Protein AF-A0A9X1VFG4-F1 (afdb_monomer)

Sequence (118 aa):
MFKISAFSSICIYFIITSCSPACNGSIETTVLFAKPGPGGVGRNIYVDVVNKPDLGVKKTLLYEGKEFGTFPHVVIINDPTSRFASNRSICFSKFKQNAAATGGDLTEEGLPEITVTE

Radius of gyration: 19.31 Å; Cα contacts (8 Å, |Δi|>4): 226; chains: 1; bounding box: 31×76×28 Å

Nearest PDB structures (foldseek):
  2hkn-assembly1_A  TM=4.709E-01  e=2.007E+00  Homo sapiens
  6th6-assembly1_BC  TM=4.728E-01  e=3.393E+00  Thermococcus kodakarensis KOD1
  6xyw-assembly1_Aa  TM=4.360E-01  e=3.813E+00  Arabidopsis thaliana
  7bjt-assembly1_A  TM=2.530E-01  e=2.256E+00  Zobellia galactanivorans
  7bm6-assembly1_B  TM=2.562E-01  e=2.849E+00  Zobellia galactanivorans

Secondary structure (DSSP, 8-state):
-----------------------TTSEEEEEEEEEEPGGG-SEEEEEEESS-GGGSEEEEEEETTEEEEEEEEEEEEEETT-TTTT-SEEEES-EEEPPPP--SSTTTTT--EEEE--

Mean predicted aligned error: 10.75 Å

pLDDT: mean 79.35, std 19.04, range [32.16, 96.0]

Organism: NCBI:txid2926463

Structure (mmCIF, N/CA/C/O backbone):
data_AF-A0A9X1VFG4-F1
#
_entry.id   AF-A0A9X1VFG4-F1
#
loop_
_atom_site.group_PDB
_atom_site.id
_atom_site.type_symbol
_atom_site.label_atom_id
_atom_site.label_alt_id
_atom_site.label_comp_id
_atom_site.label_asym_id
_atom_site.label_entity_id
_atom_site.label_seq_id
_atom_site.pdbx_PDB_ins_code
_atom_site.Cartn_x
_atom_site.Cartn_y
_atom_site.Cartn_z
_atom_site.occupancy
_atom_site.B_iso_or_equiv
_atom_site.auth_seq_id
_atom_site.auth_comp_id
_atom_site.auth_asym_id
_atom_site.auth_atom_id
_atom_site.pdbx_PDB_model_num
ATOM 1 N N . MET A 1 1 ? -7.166 -58.976 -17.755 1.00 45.28 1 MET A N 1
ATOM 2 C CA . MET A 1 1 ? -6.550 -58.467 -16.512 1.00 45.28 1 MET A CA 1
ATOM 3 C C . MET A 1 1 ? -5.558 -57.377 -16.889 1.00 45.28 1 MET A C 1
ATOM 5 O O . MET A 1 1 ? -4.462 -57.714 -17.285 1.00 45.28 1 MET A O 1
ATOM 9 N N . PHE A 1 2 ? -5.970 -56.108 -16.846 1.00 32.16 2 PHE A N 1
ATOM 10 C CA . PHE A 1 2 ? -5.094 -54.930 -16.770 1.00 32.16 2 PHE A CA 1
ATOM 11 C C . PHE A 1 2 ? -5.935 -53.806 -16.147 1.00 32.16 2 PHE A C 1
ATOM 13 O O . PHE A 1 2 ? -6.966 -53.418 -16.690 1.00 32.16 2 PHE A O 1
ATOM 20 N N . LYS A 1 3 ? -5.554 -53.387 -14.938 1.00 39.03 3 LYS A N 1
ATOM 21 C CA . LYS A 1 3 ? -6.140 -52.271 -14.185 1.00 39.03 3 LYS A CA 1
ATOM 22 C C . LYS A 1 3 ? -5.448 -50.991 -14.650 1.00 39.03 3 LYS A C 1
ATOM 24 O O . LYS A 1 3 ? -4.225 -50.937 -14.595 1.00 39.03 3 LYS A O 1
ATOM 29 N N . ILE A 1 4 ? -6.210 -49.973 -15.046 1.00 47.97 4 ILE A N 1
ATOM 30 C CA . ILE A 1 4 ? -5.710 -48.600 -15.175 1.00 47.97 4 ILE A CA 1
ATOM 31 C C . ILE A 1 4 ? -6.578 -47.727 -14.277 1.00 47.97 4 ILE A C 1
ATOM 33 O O . ILE A 1 4 ? -7.742 -47.457 -14.555 1.00 47.97 4 ILE A O 1
ATOM 37 N N . SER A 1 5 ? -5.990 -47.352 -13.153 1.00 48.12 5 SER A N 1
ATOM 38 C CA . SER A 1 5 ? -6.455 -46.331 -12.229 1.00 48.12 5 SER A CA 1
ATOM 39 C C . SER A 1 5 ? -5.640 -45.070 -12.485 1.00 48.12 5 SER A C 1
ATOM 41 O O . SER A 1 5 ? -4.429 -45.117 -12.299 1.00 48.12 5 SER A O 1
ATOM 43 N N . ALA A 1 6 ? -6.286 -43.967 -12.867 1.00 45.41 6 ALA A N 1
ATOM 44 C CA . ALA A 1 6 ? -5.800 -42.617 -12.580 1.00 45.41 6 ALA A CA 1
ATOM 45 C C . ALA A 1 6 ? -6.886 -41.570 -12.863 1.00 45.41 6 ALA A C 1
ATOM 47 O O . ALA A 1 6 ? -7.328 -41.380 -13.993 1.00 45.41 6 ALA A O 1
ATOM 48 N N . PHE A 1 7 ? -7.276 -40.911 -11.776 1.00 53.78 7 PHE A N 1
ATOM 49 C CA . PHE A 1 7 ? -7.848 -39.577 -11.673 1.00 53.78 7 PHE A CA 1
ATOM 50 C C . PHE A 1 7 ? -7.422 -38.637 -12.805 1.00 53.78 7 PHE A C 1
ATOM 52 O O . PHE A 1 7 ? -6.240 -38.333 -12.937 1.00 53.78 7 PHE A O 1
ATOM 59 N N . SER A 1 8 ? -8.381 -38.094 -13.549 1.00 50.12 8 SER A N 1
ATOM 60 C CA . SER A 1 8 ? -8.204 -36.799 -14.196 1.00 50.12 8 SER A CA 1
ATOM 61 C C . SER A 1 8 ? -9.548 -36.236 -14.631 1.00 50.12 8 SER A C 1
ATOM 63 O O . SER A 1 8 ? -10.397 -36.958 -15.146 1.00 50.12 8 SER A O 1
ATOM 65 N N . SER A 1 9 ? -9.667 -34.919 -14.501 1.00 53.94 9 SER A N 1
ATOM 66 C CA . SER A 1 9 ? -10.629 -34.089 -15.219 1.00 53.94 9 SER A CA 1
ATOM 67 C C . SER A 1 9 ? -12.022 -33.950 -14.603 1.00 53.94 9 SER A C 1
ATOM 69 O O . SER A 1 9 ? -13.022 -34.438 -15.121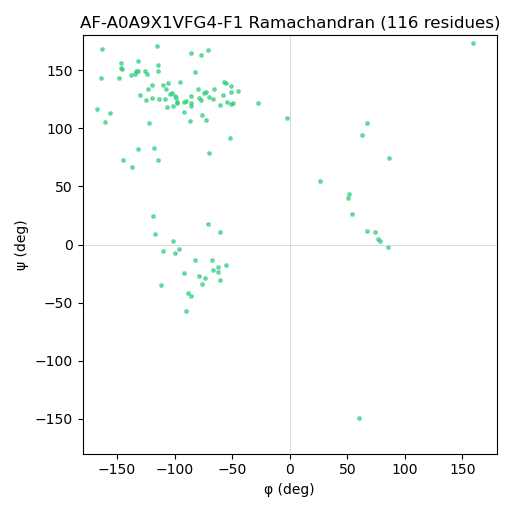 1.00 53.94 9 SER A O 1
ATOM 71 N N . ILE A 1 10 ? -12.089 -33.154 -13.533 1.00 52.62 10 ILE A N 1
ATOM 72 C CA . ILE A 1 10 ? -13.257 -32.305 -13.279 1.00 52.62 10 ILE A CA 1
ATOM 73 C C . ILE A 1 10 ? -12.747 -30.895 -12.966 1.00 52.62 10 ILE A C 1
ATOM 75 O O . ILE A 1 10 ? -12.624 -30.496 -11.815 1.00 52.62 10 ILE A O 1
ATOM 79 N N . CYS A 1 11 ? -12.456 -30.130 -14.014 1.00 41.22 11 CYS A N 1
ATOM 80 C CA . CYS A 1 11 ? -12.587 -28.676 -13.965 1.00 41.22 11 CYS A CA 1
ATOM 81 C C . CYS A 1 11 ? -13.699 -28.310 -14.948 1.00 41.22 11 CYS A C 1
ATOM 83 O O . CYS A 1 11 ? -13.456 -27.861 -16.067 1.00 41.22 11 CYS A O 1
ATOM 85 N N . ILE A 1 12 ? -14.938 -28.612 -14.547 1.00 50.28 12 ILE A N 1
ATOM 86 C CA . ILE A 1 12 ? -16.137 -28.235 -15.292 1.00 50.28 12 ILE A CA 1
ATOM 87 C C . ILE A 1 12 ? -16.335 -26.727 -15.123 1.00 50.28 12 ILE A C 1
ATOM 89 O O . ILE A 1 12 ? -16.683 -26.240 -14.053 1.00 50.28 12 ILE A O 1
ATOM 93 N N . TYR A 1 13 ? -16.043 -26.023 -16.214 1.00 47.28 13 TYR A N 1
ATOM 94 C CA . TYR A 1 13 ? -16.663 -24.793 -16.702 1.00 47.28 13 TYR A CA 1
ATOM 95 C C . TYR A 1 13 ? -17.849 -24.259 -15.878 1.00 47.28 13 TYR A C 1
ATOM 97 O O . TYR A 1 13 ? -18.956 -24.773 -16.010 1.00 47.28 13 TYR A O 1
ATOM 105 N N . PHE A 1 14 ? -17.651 -23.146 -15.159 1.00 39.00 14 PHE A N 1
ATOM 106 C CA . PHE A 1 14 ? -18.673 -22.100 -15.006 1.00 39.00 14 PHE A CA 1
ATOM 107 C C . PHE A 1 14 ? -18.032 -20.762 -14.562 1.00 39.00 14 PHE A C 1
ATOM 109 O O . PHE A 1 14 ? -17.635 -20.598 -13.418 1.00 39.00 14 PHE A O 1
ATOM 116 N N . ILE A 1 15 ? -17.948 -19.818 -15.512 1.00 42.19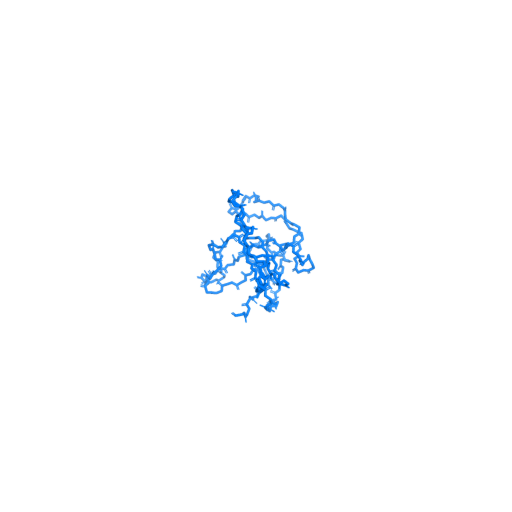 15 ILE A N 1
ATOM 117 C CA . ILE A 1 15 ? -18.006 -18.350 -15.338 1.00 42.19 15 ILE A CA 1
ATOM 118 C C . ILE A 1 15 ? -16.888 -17.676 -14.502 1.00 42.19 15 ILE A C 1
ATOM 120 O O . ILE A 1 15 ? -17.000 -17.513 -13.297 1.00 42.19 15 ILE A O 1
ATOM 124 N N . ILE A 1 16 ? -15.848 -17.193 -15.202 1.00 45.00 16 ILE A N 1
ATOM 125 C CA . ILE A 1 16 ? -15.039 -15.977 -14.934 1.00 45.00 16 ILE A CA 1
ATOM 126 C C . ILE A 1 16 ? -14.931 -15.465 -13.481 1.00 45.00 16 ILE A C 1
ATOM 128 O O . ILE A 1 16 ? -15.122 -14.282 -13.216 1.00 45.00 16 ILE A O 1
ATOM 132 N N . THR A 1 17 ? -14.516 -16.294 -12.531 1.00 40.41 17 THR A N 1
ATOM 133 C CA . THR A 1 17 ? -13.794 -15.764 -11.373 1.00 40.41 17 THR A CA 1
ATOM 134 C C . THR A 1 17 ? -12.338 -15.706 -11.785 1.00 40.41 17 THR A C 1
ATOM 136 O O . THR A 1 17 ? -11.693 -16.746 -11.923 1.00 40.41 17 THR A O 1
ATOM 139 N N . SER A 1 18 ? -11.829 -14.501 -12.041 1.00 38.50 18 SER A N 1
ATOM 140 C CA . SER A 1 18 ? -10.397 -14.229 -12.036 1.00 38.50 18 SER A CA 1
ATOM 141 C C . SER A 1 18 ? -9.844 -14.751 -10.714 1.00 38.50 18 SER A C 1
ATOM 143 O O . SER A 1 18 ? -9.889 -14.060 -9.697 1.00 38.50 18 SER A O 1
ATOM 145 N N . CYS A 1 19 ? -9.391 -16.003 -10.717 1.00 45.47 19 CYS A N 1
ATOM 146 C CA . CYS A 1 19 ? -8.585 -16.573 -9.663 1.00 45.47 19 CYS A CA 1
ATOM 147 C C . CYS A 1 19 ? -7.247 -15.854 -9.798 1.00 45.47 19 CYS A C 1
ATOM 149 O O . CYS A 1 19 ? -6.321 -16.343 -10.441 1.00 45.47 19 CYS A O 1
ATOM 151 N N . SER A 1 20 ? -7.193 -14.617 -9.289 1.00 51.56 20 SER A N 1
ATOM 152 C CA . SER A 1 20 ? -5.919 -14.063 -8.864 1.00 51.56 20 SER A CA 1
ATOM 153 C C . SER A 1 20 ? -5.327 -15.158 -7.987 1.00 51.56 20 SER A C 1
ATOM 155 O O . SER A 1 20 ? -6.048 -15.627 -7.095 1.00 51.56 20 SER A O 1
ATOM 157 N N . PRO A 1 21 ? -4.128 -15.681 -8.299 1.00 54.34 21 PRO A N 1
ATOM 158 C CA . PRO A 1 21 ? -3.542 -16.712 -7.467 1.00 54.34 21 PRO A CA 1
ATOM 159 C C . PRO A 1 21 ? -3.590 -16.169 -6.046 1.00 54.34 21 PRO A C 1
ATOM 161 O O . PRO A 1 21 ? -3.084 -15.072 -5.798 1.00 54.34 21 PRO A O 1
ATOM 164 N N . ALA A 1 22 ? -4.275 -16.885 -5.145 1.00 63.59 22 ALA A N 1
ATOM 165 C CA . ALA A 1 22 ? -4.221 -16.565 -3.727 1.00 63.59 22 ALA A CA 1
ATOM 166 C C . ALA A 1 22 ? -2.743 -16.331 -3.415 1.00 63.59 22 ALA A C 1
ATOM 168 O O . ALA A 1 22 ? -1.915 -17.115 -3.888 1.00 63.59 22 ALA A O 1
ATOM 169 N N . CYS A 1 23 ? -2.391 -15.250 -2.715 1.00 75.69 23 CYS A N 1
ATOM 170 C CA . CYS A 1 23 ? -0.999 -14.800 -2.596 1.00 75.69 23 CYS A CA 1
ATOM 171 C C . CYS A 1 23 ? -0.045 -15.840 -1.935 1.00 75.69 23 CYS A C 1
ATOM 173 O O . CYS A 1 23 ? 1.093 -15.506 -1.627 1.00 75.69 23 CYS A O 1
ATOM 175 N N . ASN A 1 24 ? -0.455 -17.104 -1.732 1.00 81.25 24 ASN A N 1
ATOM 176 C CA . ASN A 1 24 ? 0.350 -18.273 -1.366 1.00 81.25 24 ASN A CA 1
ATOM 177 C C . ASN A 1 24 ? 1.230 -18.012 -0.137 1.00 81.25 24 ASN A C 1
ATOM 179 O O . ASN A 1 24 ? 2.410 -18.349 -0.112 1.00 81.25 24 ASN A O 1
ATOM 183 N N . GLY A 1 25 ? 0.650 -17.370 0.882 1.00 80.38 25 GLY A N 1
ATOM 184 C CA . GLY A 1 25 ? 1.348 -16.986 2.113 1.00 80.38 25 GLY A CA 1
ATOM 185 C C . GLY A 1 25 ? 2.091 -15.646 2.050 1.00 80.38 25 GLY A C 1
ATOM 186 O O . GLY A 1 25 ? 2.631 -15.214 3.065 1.00 80.38 25 GLY A O 1
ATOM 187 N N . SER A 1 26 ? 2.091 -14.968 0.900 1.00 91.94 26 SER A N 1
ATOM 188 C CA . SER A 1 26 ? 2.567 -13.587 0.757 1.00 91.94 26 SER A CA 1
ATOM 189 C C . SER A 1 26 ? 1.536 -12.588 1.282 1.00 91.94 26 SER A C 1
ATOM 191 O O . SER A 1 26 ? 0.352 -12.901 1.441 1.00 91.94 26 SER A O 1
ATOM 193 N N . ILE A 1 27 ? 1.989 -11.361 1.521 1.00 93.44 27 ILE A N 1
ATOM 194 C CA . ILE A 1 27 ? 1.129 -10.245 1.904 1.00 93.44 27 ILE A CA 1
ATOM 195 C C . ILE A 1 27 ? 0.296 -9.855 0.690 1.00 93.44 27 ILE A C 1
ATOM 197 O O . ILE A 1 27 ? 0.843 -9.619 -0.384 1.00 93.44 27 ILE A O 1
ATOM 201 N N . GLU A 1 28 ? -1.015 -9.804 0.883 1.00 94.50 28 GLU A N 1
ATOM 202 C CA . GLU A 1 28 ? -2.003 -9.438 -0.120 1.00 94.50 28 GLU A CA 1
ATOM 203 C C . GLU A 1 28 ? -2.469 -8.010 0.118 1.00 94.50 28 GLU A C 1
ATOM 205 O O . GLU A 1 28 ? -2.852 -7.645 1.236 1.00 94.50 28 GLU A O 1
ATOM 210 N N . THR A 1 29 ? -2.457 -7.206 -0.939 1.00 94.69 29 THR A N 1
ATOM 211 C CA . THR A 1 29 ? -2.955 -5.838 -0.888 1.00 94.69 29 THR A CA 1
ATOM 212 C C . THR A 1 29 ? -3.859 -5.520 -2.068 1.00 94.69 29 THR A C 1
ATOM 214 O O . THR A 1 29 ? -3.687 -6.037 -3.177 1.00 94.69 29 THR A O 1
ATOM 217 N N . THR A 1 30 ? -4.819 -4.633 -1.824 1.00 95.38 30 THR A N 1
ATOM 218 C CA . THR A 1 30 ? -5.657 -4.025 -2.859 1.00 95.38 30 THR A CA 1
ATOM 219 C C . THR A 1 30 ? -5.115 -2.643 -3.178 1.00 95.38 30 THR A C 1
ATOM 221 O O . THR A 1 30 ? -4.927 -1.827 -2.276 1.00 95.38 30 THR A O 1
ATOM 224 N N . VAL A 1 31 ? -4.870 -2.365 -4.457 1.00 94.81 31 VAL A N 1
ATOM 225 C CA . VAL A 1 31 ? -4.406 -1.046 -4.898 1.00 94.81 31 VAL A CA 1
ATOM 226 C C . VAL A 1 31 ? -5.579 -0.076 -4.900 1.00 94.81 31 VAL A C 1
ATOM 228 O O . VAL A 1 31 ? -6.595 -0.319 -5.547 1.00 94.81 31 VAL A O 1
ATOM 231 N N . LEU A 1 32 ? -5.418 1.031 -4.179 1.00 94.06 32 LEU A N 1
ATOM 232 C CA . LEU A 1 32 ? -6.414 2.091 -4.057 1.00 94.06 32 LEU A CA 1
ATOM 233 C C . LEU A 1 32 ? -6.208 3.138 -5.153 1.00 94.06 32 LEU A C 1
ATOM 235 O O . LEU A 1 32 ? -7.101 3.392 -5.957 1.00 94.06 32 LEU A O 1
ATOM 239 N N . PHE A 1 33 ? -5.008 3.717 -5.205 1.00 92.62 33 PHE A N 1
ATOM 240 C CA . PHE A 1 33 ? -4.577 4.638 -6.254 1.00 92.62 33 PHE A CA 1
ATOM 241 C C . PHE A 1 33 ? -3.050 4.788 -6.252 1.00 92.62 33 PHE A C 1
ATOM 243 O O . PHE A 1 33 ? -2.363 4.393 -5.309 1.00 92.62 33 PHE A O 1
ATOM 250 N N . ALA A 1 34 ? -2.519 5.403 -7.308 1.00 92.12 34 ALA A N 1
ATOM 251 C CA . ALA A 1 34 ? -1.109 5.755 -7.423 1.00 92.12 34 ALA A CA 1
ATOM 252 C C . ALA A 1 34 ? -0.942 7.274 -7.573 1.00 92.12 34 ALA A C 1
ATOM 254 O O . ALA A 1 34 ? -1.664 7.914 -8.341 1.00 92.12 34 ALA A O 1
ATOM 255 N N . LYS A 1 35 ? 0.042 7.848 -6.879 1.00 89.81 35 LYS A N 1
ATOM 256 C CA . LYS A 1 35 ? 0.479 9.244 -7.039 1.00 89.81 35 LYS A CA 1
ATOM 257 C C . LYS A 1 35 ? 1.916 9.286 -7.580 1.00 89.81 35 LYS A C 1
ATOM 259 O O . LYS A 1 35 ? 2.659 8.317 -7.407 1.00 89.81 35 LYS A O 1
ATOM 264 N N . PRO A 1 36 ? 2.332 10.359 -8.279 1.00 89.00 36 PRO A N 1
ATOM 265 C CA . PRO A 1 36 ? 3.751 10.606 -8.540 1.00 89.00 36 PRO A CA 1
ATOM 266 C C . PRO A 1 36 ? 4.562 10.544 -7.239 1.00 89.00 36 PRO A C 1
ATOM 268 O O . PRO A 1 36 ? 4.116 11.071 -6.221 1.00 89.00 36 PRO A O 1
ATOM 271 N N . GLY A 1 37 ? 5.722 9.888 -7.271 1.00 84.19 37 GLY A N 1
ATOM 272 C CA . GLY A 1 37 ? 6.621 9.851 -6.120 1.00 84.19 37 GLY A CA 1
ATOM 273 C C . GLY A 1 37 ? 7.296 11.207 -5.855 1.00 84.19 37 GLY A C 1
ATOM 274 O O . GLY A 1 37 ? 7.260 12.109 -6.706 1.00 84.19 37 GLY A O 1
ATOM 275 N N . PRO A 1 38 ? 7.930 11.376 -4.682 1.00 76.31 38 PRO A N 1
ATOM 276 C CA . PRO A 1 38 ? 8.666 12.591 -4.348 1.00 76.31 38 PRO A CA 1
ATOM 277 C C . PRO A 1 38 ? 9.759 12.885 -5.386 1.00 76.31 38 PRO A C 1
ATOM 279 O O . PRO A 1 38 ? 10.426 11.987 -5.899 1.00 76.31 38 PRO A O 1
ATOM 282 N N . GLY A 1 39 ? 9.920 14.164 -5.739 1.00 78.12 39 GLY A N 1
ATOM 283 C CA . GLY A 1 39 ? 10.860 14.591 -6.783 1.00 78.12 39 GLY A CA 1
ATOM 284 C C . GLY A 1 39 ? 10.489 14.142 -8.204 1.00 78.12 39 GLY A C 1
ATOM 285 O O . GLY A 1 39 ? 11.318 14.253 -9.102 1.00 78.12 39 GLY A O 1
ATOM 286 N N . GLY A 1 40 ? 9.272 13.626 -8.420 1.00 77.00 40 GLY A N 1
ATOM 287 C CA . GLY A 1 40 ? 8.822 13.116 -9.719 1.00 77.00 40 GLY A CA 1
ATOM 288 C C . GLY A 1 40 ? 9.428 11.762 -10.099 1.00 77.00 40 GLY A C 1
ATOM 289 O O . GLY A 1 40 ? 9.286 11.332 -11.243 1.00 77.00 40 GLY A O 1
ATOM 290 N N . VAL A 1 41 ? 10.101 11.088 -9.162 1.00 83.88 41 VAL A N 1
ATOM 291 C CA . VAL A 1 41 ? 10.719 9.779 -9.388 1.00 83.88 41 VAL A CA 1
ATOM 292 C C . VAL A 1 41 ? 9.730 8.679 -9.019 1.00 83.88 41 VAL A C 1
ATOM 294 O O . VAL A 1 41 ? 9.264 8.605 -7.886 1.00 83.88 41 VAL A O 1
ATOM 297 N N . GLY A 1 42 ? 9.433 7.804 -9.979 1.00 89.38 42 GLY A N 1
ATOM 298 C CA . GLY A 1 42 ? 8.569 6.647 -9.762 1.00 89.38 42 GLY A CA 1
ATOM 299 C C . GLY A 1 42 ? 7.151 7.002 -9.308 1.00 89.38 42 GLY A C 1
ATOM 300 O O . GLY A 1 42 ? 6.581 8.033 -9.688 1.00 89.38 42 GLY A O 1
ATOM 301 N N . ARG A 1 43 ? 6.554 6.110 -8.513 1.00 92.31 43 ARG A N 1
ATOM 302 C CA . ARG A 1 43 ? 5.182 6.228 -8.009 1.00 92.31 43 ARG A CA 1
ATOM 303 C C . ARG A 1 43 ? 5.093 5.817 -6.543 1.00 92.31 43 ARG A C 1
ATOM 305 O O . ARG A 1 43 ? 5.739 4.867 -6.118 1.00 92.31 43 ARG A O 1
ATOM 312 N N . ASN A 1 44 ? 4.206 6.486 -5.818 1.00 92.50 44 ASN A N 1
ATOM 313 C CA . ASN A 1 44 ? 3.725 6.043 -4.516 1.00 92.50 44 ASN A CA 1
ATOM 314 C C . ASN A 1 44 ? 2.385 5.341 -4.715 1.00 92.50 44 ASN A C 1
ATOM 316 O O . ASN A 1 44 ? 1.451 5.929 -5.270 1.00 92.50 44 ASN A O 1
ATOM 320 N N . ILE A 1 45 ? 2.295 4.088 -4.286 1.00 94.25 45 ILE A N 1
ATOM 321 C CA . ILE A 1 45 ? 1.110 3.250 -4.454 1.00 94.25 45 ILE A CA 1
ATOM 322 C C . ILE A 1 45 ? 0.420 3.111 -3.105 1.00 94.25 45 ILE A C 1
ATOM 324 O O . ILE A 1 45 ? 0.995 2.584 -2.157 1.00 94.25 45 ILE A O 1
ATOM 328 N N . TYR A 1 46 ? -0.818 3.577 -3.025 1.00 94.06 46 TYR A N 1
ATOM 329 C CA . TYR A 1 46 ? -1.628 3.507 -1.817 1.00 94.06 46 TYR A CA 1
ATOM 330 C C . TYR A 1 46 ? -2.383 2.201 -1.879 1.00 94.06 46 TYR A C 1
ATOM 332 O O . TYR A 1 46 ? -3.083 1.928 -2.859 1.00 94.06 46 TYR A O 1
ATOM 340 N N . VAL A 1 47 ? -2.211 1.384 -0.852 1.00 95.38 47 VAL A N 1
ATOM 341 C CA . VAL A 1 47 ? -2.805 0.057 -0.805 1.00 95.38 47 VAL A CA 1
ATOM 342 C C . VAL A 1 47 ? -3.494 -0.178 0.526 1.00 95.38 47 VAL A C 1
ATOM 344 O O . VAL A 1 47 ? -3.060 0.343 1.552 1.00 95.38 47 VAL A O 1
ATOM 347 N N . ASP A 1 48 ? -4.548 -0.983 0.497 1.00 96.00 48 ASP A N 1
ATOM 348 C CA . ASP A 1 48 ? -5.145 -1.573 1.693 1.00 96.00 48 ASP A CA 1
ATOM 349 C C . ASP A 1 48 ? -4.629 -3.004 1.854 1.00 96.00 48 ASP A C 1
ATOM 351 O O . ASP A 1 48 ? -4.683 -3.804 0.913 1.00 96.00 48 ASP A O 1
ATOM 355 N N . VAL A 1 49 ? -4.080 -3.320 3.024 1.00 94.88 49 VAL A N 1
ATOM 356 C CA . VAL A 1 49 ? -3.513 -4.637 3.320 1.00 94.88 49 VAL A CA 1
ATOM 357 C C . VAL A 1 49 ? -4.615 -5.576 3.799 1.00 94.88 49 VAL A C 1
ATOM 359 O O . VAL A 1 49 ? -5.258 -5.336 4.816 1.00 94.88 49 VAL A O 1
ATOM 362 N N . VAL A 1 50 ? -4.798 -6.686 3.088 1.00 93.62 50 VAL A N 1
ATOM 363 C CA . VAL A 1 50 ? -5.935 -7.595 3.290 1.00 93.62 50 VAL A CA 1
ATOM 364 C C . VAL A 1 50 ? -5.654 -8.619 4.389 1.00 93.62 50 VAL A C 1
ATOM 366 O O . VAL A 1 50 ? -6.502 -8.877 5.238 1.00 93.62 50 VAL A O 1
ATOM 369 N N . ASN A 1 51 ? -4.462 -9.219 4.386 1.00 92.12 51 ASN A N 1
ATOM 370 C CA . ASN A 1 51 ? -4.150 -10.402 5.200 1.00 92.12 51 ASN A CA 1
ATOM 371 C C . ASN A 1 51 ? -3.038 -10.180 6.246 1.00 92.12 51 ASN A C 1
ATOM 373 O O . ASN A 1 51 ? -2.572 -11.138 6.862 1.00 92.12 51 ASN A O 1
ATOM 377 N N . LYS A 1 52 ? -2.607 -8.928 6.453 1.00 91.94 52 LYS A N 1
ATOM 378 C CA . LYS A 1 52 ? -1.595 -8.540 7.451 1.00 91.94 52 LYS A CA 1
ATOM 379 C C . LYS A 1 52 ? -1.904 -7.157 8.052 1.00 91.94 52 LYS A C 1
ATOM 381 O O . LYS A 1 52 ? -1.225 -6.182 7.726 1.00 91.94 52 LYS A O 1
ATOM 386 N N . PRO A 1 53 ? -2.928 -7.060 8.916 1.00 90.62 53 PRO A N 1
ATOM 387 C CA . PRO A 1 53 ? -3.480 -5.783 9.373 1.00 90.62 53 PRO A CA 1
ATOM 388 C C . PRO A 1 53 ? -2.471 -4.899 10.116 1.00 90.62 53 PRO A C 1
ATOM 390 O O . PRO A 1 53 ? -2.533 -3.679 10.001 1.00 90.62 53 PRO A O 1
ATOM 393 N N . ASP A 1 54 ? -1.509 -5.508 10.814 1.00 91.06 54 ASP A N 1
ATOM 394 C CA . ASP A 1 54 ? -0.494 -4.805 11.614 1.00 91.06 54 ASP A CA 1
ATOM 395 C C . ASP A 1 54 ? 0.507 -3.996 10.775 1.00 91.06 54 ASP A C 1
ATOM 397 O O . ASP A 1 54 ? 1.278 -3.205 11.316 1.00 91.06 54 ASP A O 1
ATOM 401 N N . LEU A 1 55 ? 0.542 -4.213 9.456 1.00 91.50 55 LEU A N 1
ATOM 402 C CA . LEU A 1 55 ? 1.422 -3.469 8.557 1.00 91.50 55 LEU A CA 1
ATOM 403 C C . LEU A 1 55 ? 0.876 -2.072 8.238 1.00 91.50 55 LEU A C 1
ATOM 405 O O . LEU A 1 55 ? 1.653 -1.179 7.909 1.00 91.50 55 LEU A O 1
ATOM 409 N N . GLY A 1 56 ? -0.446 -1.904 8.303 1.00 91.75 56 GLY A N 1
ATOM 410 C CA . GLY A 1 56 ? -1.140 -0.688 7.909 1.00 91.75 56 GLY A CA 1
ATOM 411 C C . GLY A 1 56 ? -1.832 0.003 9.073 1.00 91.75 56 GLY A C 1
ATOM 412 O O . GLY A 1 56 ? -1.964 -0.533 10.172 1.00 91.75 56 GLY A O 1
ATOM 413 N N . VAL A 1 57 ? -2.319 1.210 8.810 1.00 92.25 57 VAL A N 1
ATOM 414 C CA . VAL A 1 57 ? -3.115 1.977 9.774 1.00 92.25 57 VAL A CA 1
ATOM 415 C C . VAL A 1 57 ? -4.438 2.394 9.156 1.00 92.25 57 VAL A C 1
ATOM 417 O O . VAL A 1 57 ? -4.527 2.645 7.951 1.00 92.25 57 VAL A O 1
ATOM 420 N N . LYS A 1 58 ? -5.474 2.503 9.989 1.00 93.69 58 LYS A N 1
ATOM 421 C CA . LYS A 1 58 ? -6.763 3.011 9.528 1.00 93.69 58 LYS A CA 1
ATOM 422 C C . LYS A 1 58 ? -6.619 4.479 9.150 1.00 93.69 58 LYS A C 1
ATOM 424 O O . LYS A 1 58 ? -6.210 5.292 9.981 1.00 93.69 58 LYS A O 1
ATOM 429 N N . LYS A 1 59 ? -6.991 4.832 7.921 1.00 90.75 59 LYS A N 1
ATOM 430 C CA . LYS A 1 59 ? -6.877 6.207 7.427 1.00 90.75 59 LYS A CA 1
ATOM 431 C C . LYS A 1 59 ? -7.977 6.538 6.427 1.00 90.75 59 LYS A C 1
ATOM 433 O O . LYS A 1 59 ? -8.362 5.708 5.604 1.00 90.75 59 LYS A O 1
ATOM 438 N N . THR A 1 60 ? -8.453 7.776 6.497 1.00 91.00 60 THR A N 1
ATOM 439 C CA . THR A 1 60 ? -9.241 8.406 5.438 1.00 91.00 60 THR A CA 1
ATOM 440 C C . THR A 1 60 ? -8.281 9.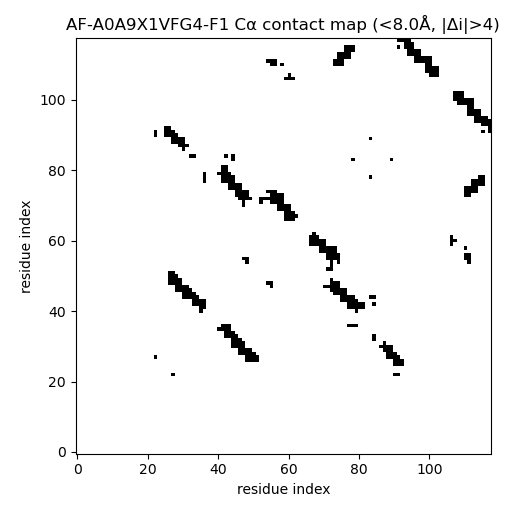026 4.434 1.00 91.00 60 THR A C 1
ATOM 442 O O . THR A 1 60 ? -7.471 9.879 4.795 1.00 91.00 60 THR A O 1
ATOM 445 N N . LEU A 1 61 ? -8.341 8.568 3.188 1.00 89.56 61 LEU A N 1
ATOM 446 C CA . LEU A 1 61 ? -7.484 9.042 2.111 1.00 89.56 61 LEU A CA 1
ATOM 447 C C . LEU A 1 61 ? -8.180 10.129 1.306 1.00 89.56 61 LEU A C 1
ATOM 449 O O . LEU A 1 61 ? -9.366 10.019 0.990 1.00 89.56 61 LEU A O 1
ATOM 453 N N . LEU A 1 62 ? -7.406 11.147 0.929 1.00 87.44 62 LEU A N 1
ATOM 454 C CA . LEU A 1 62 ? -7.813 12.140 -0.053 1.00 87.44 62 LEU A CA 1
ATOM 455 C C . LEU A 1 62 ? -7.080 11.906 -1.377 1.00 87.44 62 LEU A C 1
ATOM 457 O O . LEU A 1 62 ? -5.871 11.650 -1.413 1.00 87.44 62 LEU A O 1
ATOM 461 N N . TYR A 1 63 ? -7.813 12.053 -2.473 1.00 83.56 63 TYR A N 1
ATOM 462 C CA . TYR A 1 63 ? -7.277 12.071 -3.825 1.00 83.56 63 TYR A CA 1
ATOM 463 C C . TYR A 1 63 ? -7.718 13.362 -4.512 1.00 83.56 63 TYR A C 1
ATOM 465 O O . TYR A 1 63 ? -8.904 13.686 -4.527 1.00 83.56 63 TYR A O 1
ATOM 473 N N . GLU A 1 64 ? -6.750 14.135 -5.014 1.00 84.00 64 GLU A N 1
ATOM 474 C CA . GLU A 1 64 ? -6.993 15.441 -5.652 1.00 84.00 64 GLU A CA 1
ATOM 475 C C . GLU A 1 64 ? -7.869 16.388 -4.800 1.00 84.00 64 GLU A C 1
ATOM 477 O O . GLU A 1 64 ? -8.760 17.076 -5.297 1.00 84.00 64 GLU A O 1
ATOM 482 N N . GLY A 1 65 ? -7.635 16.400 -3.481 1.00 82.44 65 GLY A N 1
ATOM 483 C CA . GLY A 1 65 ? -8.350 17.254 -2.525 1.00 82.44 65 GLY A CA 1
ATOM 484 C C . GLY A 1 65 ? -9.765 16.791 -2.158 1.00 82.44 65 GLY A C 1
ATOM 485 O O . GLY A 1 65 ? -10.460 17.496 -1.429 1.00 82.44 65 GLY A O 1
ATOM 486 N N . LYS A 1 66 ? -10.205 15.620 -2.632 1.00 85.75 66 LYS A N 1
ATOM 487 C CA . LYS A 1 66 ? -11.513 15.031 -2.308 1.00 85.75 66 LYS A CA 1
ATOM 488 C C . LYS A 1 66 ? -11.353 13.744 -1.523 1.00 85.75 66 LYS A C 1
ATOM 490 O O . LYS A 1 66 ? -10.385 13.015 -1.725 1.00 85.75 66 LYS A O 1
ATOM 495 N N . GLU A 1 67 ? -12.315 13.451 -0.652 1.00 89.56 67 GLU A N 1
ATOM 496 C CA . GLU A 1 67 ? -12.343 12.171 0.052 1.00 89.56 67 GLU A CA 1
ATOM 497 C C . GLU A 1 67 ? -12.457 11.026 -0.952 1.00 89.56 67 GLU A C 1
ATOM 499 O O . GLU A 1 67 ? -13.395 10.963 -1.745 1.00 89.56 67 GLU A O 1
ATOM 504 N N . PHE A 1 68 ? -11.463 10.145 -0.924 1.00 89.56 68 PHE A N 1
ATOM 505 C CA . PHE A 1 68 ? -11.448 8.925 -1.715 1.00 89.56 68 PHE A CA 1
ATOM 506 C C . PHE A 1 68 ? -12.131 7.785 -0.953 1.00 89.56 68 PHE A C 1
ATOM 508 O O . PHE A 1 68 ? -12.905 7.023 -1.527 1.00 89.56 68 PHE A O 1
ATOM 515 N N . GLY A 1 69 ? -11.867 7.687 0.351 1.00 90.81 69 GLY A N 1
ATOM 516 C CA . GLY A 1 69 ? -12.517 6.731 1.239 1.00 90.81 69 GLY A CA 1
ATOM 517 C C . GLY A 1 69 ? -11.721 6.473 2.513 1.00 90.81 69 GLY A C 1
ATOM 518 O O . GLY A 1 69 ? -10.586 6.929 2.663 1.00 90.81 69 GLY A O 1
ATOM 519 N N . THR A 1 70 ? -12.321 5.720 3.432 1.00 93.31 70 THR A N 1
ATOM 520 C CA . THR A 1 70 ? -11.675 5.279 4.675 1.00 93.31 70 THR A CA 1
ATOM 521 C C . THR A 1 70 ? -11.382 3.792 4.615 1.00 93.31 70 THR A C 1
ATOM 523 O O . THR A 1 70 ? -12.295 2.991 4.424 1.00 93.31 70 THR A O 1
ATOM 526 N N . PHE A 1 71 ? -10.122 3.430 4.838 1.00 94.31 71 PHE A N 1
ATOM 527 C CA . PHE A 1 71 ? -9.637 2.059 4.713 1.00 94.31 71 PHE A CA 1
ATOM 528 C C . PHE A 1 71 ? -8.983 1.602 6.018 1.00 94.31 71 PHE A C 1
ATOM 530 O O . PHE A 1 71 ? -8.422 2.433 6.742 1.00 94.31 71 PHE A O 1
ATOM 537 N N . PRO A 1 72 ? -9.091 0.310 6.360 1.00 93.94 72 PRO A N 1
ATOM 538 C CA . PRO A 1 72 ? -8.663 -0.199 7.656 1.00 93.94 72 PRO A CA 1
ATOM 539 C C . PRO A 1 72 ? -7.142 -0.348 7.795 1.00 93.94 72 PRO A C 1
ATOM 541 O O . PRO A 1 72 ? -6.640 -0.113 8.894 1.00 93.94 72 PRO A O 1
ATOM 544 N N . HIS A 1 73 ? -6.408 -0.693 6.730 1.00 95.88 73 HIS A N 1
ATOM 545 C CA . HIS A 1 73 ? -4.987 -1.050 6.806 1.00 95.88 73 HIS A CA 1
ATOM 546 C C . HIS A 1 73 ? -4.187 -0.414 5.668 1.00 95.88 73 HIS A C 1
ATOM 548 O O . HIS A 1 73 ? -3.642 -1.096 4.801 1.00 95.88 73 HIS A O 1
ATOM 554 N N . VAL A 1 74 ? -4.081 0.915 5.685 1.00 94.31 74 VAL A N 1
ATOM 555 C CA . VAL A 1 74 ? -3.398 1.656 4.623 1.00 94.31 74 VAL A CA 1
ATOM 556 C C . VAL A 1 74 ? -1.885 1.623 4.788 1.00 94.31 74 VAL A C 1
ATOM 558 O O . VAL A 1 74 ? -1.363 1.904 5.870 1.00 94.31 74 VAL A O 1
ATOM 561 N N . VAL A 1 75 ? -1.197 1.356 3.679 1.00 94.25 75 VAL A N 1
ATOM 562 C CA . VAL A 1 75 ? 0.259 1.441 3.523 1.00 94.25 75 VAL A CA 1
ATOM 563 C C . VAL A 1 75 ? 0.582 2.157 2.213 1.00 94.25 75 VAL A C 1
ATOM 565 O O . VAL A 1 75 ? -0.134 2.008 1.220 1.00 94.25 75 VAL A O 1
ATOM 568 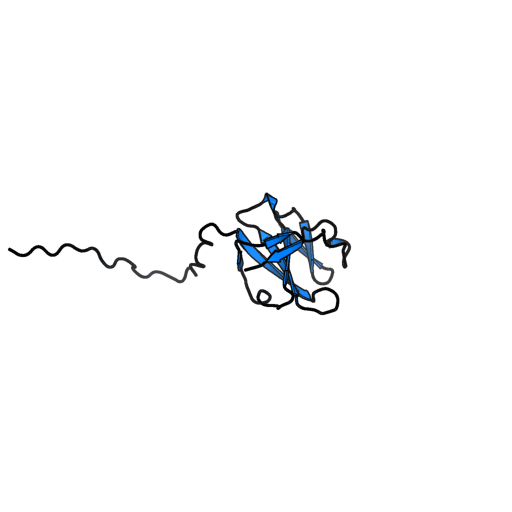N N . ILE A 1 76 ? 1.679 2.911 2.194 1.00 93.88 76 ILE A N 1
ATOM 569 C CA . ILE A 1 76 ? 2.254 3.456 0.963 1.00 93.88 76 ILE A CA 1
ATOM 570 C C . ILE A 1 76 ? 3.395 2.541 0.515 1.00 93.88 76 ILE A C 1
ATOM 572 O O . ILE A 1 76 ? 4.365 2.345 1.244 1.00 93.88 76 ILE A O 1
ATOM 576 N N . ILE A 1 77 ? 3.307 1.996 -0.694 1.00 94.06 77 ILE A N 1
ATOM 577 C CA . ILE A 1 77 ? 4.432 1.333 -1.352 1.00 94.06 77 ILE A CA 1
ATOM 578 C C . ILE A 1 77 ? 5.158 2.374 -2.200 1.00 94.06 77 ILE A C 1
ATOM 580 O O . ILE A 1 77 ? 4.620 2.870 -3.191 1.00 94.06 77 ILE A O 1
ATOM 584 N N . ASN A 1 78 ? 6.391 2.683 -1.824 1.00 93.00 78 ASN A N 1
ATOM 585 C CA . ASN A 1 78 ? 7.310 3.457 -2.640 1.00 93.00 78 ASN A CA 1
ATOM 586 C C . ASN A 1 78 ? 7.864 2.565 -3.754 1.00 93.00 78 ASN A C 1
ATOM 588 O O . ASN A 1 78 ? 8.610 1.612 -3.502 1.00 93.00 78 ASN A O 1
ATOM 592 N N . ASP A 1 79 ? 7.457 2.873 -4.980 1.00 92.38 79 ASP A N 1
ATOM 593 C CA . ASP A 1 79 ? 7.799 2.154 -6.195 1.00 92.38 79 ASP A CA 1
ATOM 594 C C . ASP A 1 79 ? 8.576 3.073 -7.155 1.00 92.38 79 ASP A C 1
ATOM 596 O O . ASP A 1 79 ? 8.012 3.641 -8.102 1.00 92.38 79 ASP A O 1
ATOM 600 N N . PRO A 1 80 ? 9.903 3.206 -6.963 1.00 90.69 80 PRO A N 1
ATOM 601 C CA . PRO A 1 80 ? 10.741 4.062 -7.802 1.00 90.69 80 PRO A CA 1
ATOM 602 C C . PRO A 1 80 ? 10.758 3.609 -9.271 1.00 90.69 80 PRO A C 1
ATOM 604 O O . PRO A 1 80 ? 11.084 4.391 -10.160 1.00 90.69 80 PRO A O 1
ATOM 607 N N . THR A 1 81 ? 10.380 2.355 -9.539 1.00 91.31 81 THR A N 1
ATOM 608 C CA . THR A 1 81 ? 10.348 1.756 -10.880 1.00 91.31 81 THR A CA 1
ATOM 609 C C . THR A 1 81 ? 8.977 1.810 -11.555 1.00 91.31 81 THR A C 1
ATOM 611 O O . THR A 1 81 ? 8.869 1.428 -12.715 1.00 91.31 81 THR A O 1
ATOM 614 N N . SER A 1 82 ? 7.936 2.298 -10.870 1.00 91.38 82 SER A N 1
ATOM 615 C CA . SER A 1 82 ? 6.543 2.328 -11.357 1.00 91.38 82 SER A CA 1
ATOM 616 C C . SER A 1 82 ? 5.988 0.969 -11.819 1.00 91.38 82 SER A C 1
ATOM 618 O O . SER A 1 82 ? 5.083 0.924 -12.653 1.00 91.38 82 SER A O 1
ATOM 620 N N . ARG A 1 83 ? 6.510 -0.143 -11.291 1.00 93.31 83 ARG A N 1
ATOM 621 C CA . ARG A 1 83 ? 6.092 -1.508 -11.642 1.00 93.31 83 ARG A CA 1
ATOM 622 C C . ARG A 1 83 ? 4.658 -1.853 -11.220 1.00 93.31 83 ARG A C 1
ATOM 624 O O . ARG A 1 83 ? 4.075 -2.766 -11.790 1.00 93.31 83 ARG A O 1
ATOM 631 N N . PHE A 1 84 ? 4.087 -1.153 -10.241 1.00 92.62 84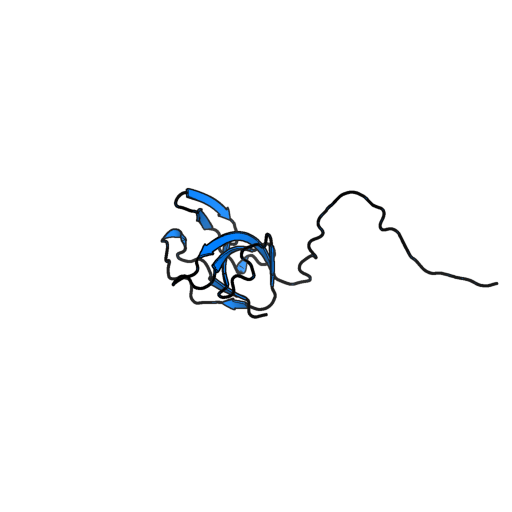 PHE A N 1
ATOM 632 C CA . PHE A 1 84 ? 2.798 -1.503 -9.632 1.00 92.62 84 PHE A CA 1
ATOM 633 C C . PHE A 1 84 ? 1.654 -0.539 -9.968 1.00 92.62 84 PHE A C 1
ATOM 635 O O . PHE A 1 84 ? 0.509 -0.796 -9.604 1.00 92.62 84 PHE A O 1
ATOM 642 N N . ALA A 1 85 ? 1.929 0.565 -10.665 1.00 88.94 85 ALA A N 1
ATOM 643 C CA . ALA A 1 85 ? 0.960 1.645 -10.867 1.00 88.94 85 ALA A CA 1
ATOM 644 C C . ALA A 1 85 ? -0.310 1.236 -11.635 1.00 88.94 85 ALA A C 1
ATOM 646 O O . ALA A 1 85 ? -1.343 1.88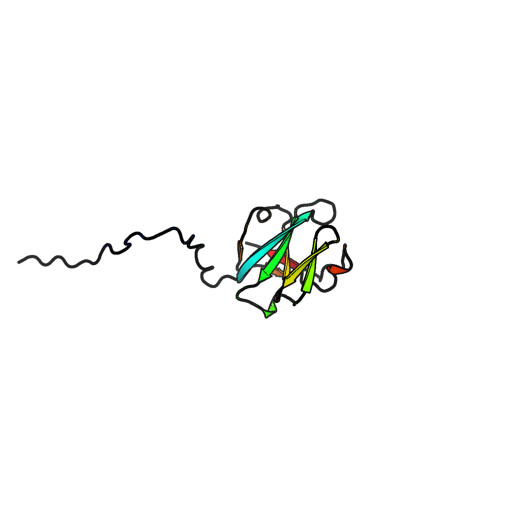7 -11.502 1.00 88.94 85 ALA A O 1
ATOM 647 N N . SER A 1 86 ? -0.240 0.173 -12.440 1.00 90.50 86 SER A N 1
ATOM 648 C CA . SER A 1 86 ? -1.374 -0.354 -13.212 1.00 90.50 86 SER A CA 1
ATOM 649 C C . SER A 1 86 ? -2.020 -1.592 -12.583 1.00 90.50 86 SER A C 1
ATOM 651 O O . SER A 1 86 ? -2.949 -2.159 -13.162 1.00 90.50 86 SER A O 1
ATOM 653 N N . ASN A 1 87 ? -1.551 -2.023 -11.411 1.00 92.00 87 ASN A N 1
ATOM 654 C CA . ASN A 1 87 ? -2.062 -3.216 -10.753 1.00 92.00 87 ASN A CA 1
ATOM 655 C C . ASN A 1 87 ? -3.336 -2.898 -9.968 1.00 92.00 87 ASN A C 1
ATOM 657 O O . ASN A 1 87 ? -3.496 -1.810 -9.425 1.00 92.00 87 ASN A O 1
ATOM 661 N N . ARG A 1 88 ? -4.235 -3.882 -9.876 1.00 91.56 88 ARG A N 1
ATOM 662 C CA . ARG A 1 88 ? -5.411 -3.824 -8.986 1.00 91.56 88 ARG A CA 1
ATOM 663 C C . ARG A 1 88 ? -5.135 -4.442 -7.616 1.00 91.56 88 ARG A C 1
ATOM 665 O O . ARG A 1 88 ? -5.782 -4.093 -6.637 1.00 91.56 88 ARG A O 1
ATOM 672 N N . SER A 1 89 ? -4.163 -5.343 -7.560 1.00 92.62 89 SER A N 1
ATOM 673 C CA . SER A 1 89 ? -3.709 -6.025 -6.355 1.00 92.62 89 SER A CA 1
ATOM 674 C C . SER A 1 89 ? -2.207 -6.264 -6.438 1.00 92.62 89 SER A C 1
ATOM 676 O O . SER A 1 89 ? -1.653 -6.407 -7.534 1.00 92.62 89 SER A O 1
ATOM 678 N N . ILE A 1 90 ? -1.542 -6.316 -5.289 1.00 93.19 90 ILE A N 1
ATOM 679 C CA . ILE A 1 90 ? -0.112 -6.616 -5.201 1.00 93.19 90 ILE A CA 1
ATOM 680 C C . ILE A 1 90 ? 0.066 -7.715 -4.157 1.00 93.19 90 ILE A C 1
ATOM 682 O O . ILE A 1 90 ? -0.423 -7.603 -3.035 1.00 93.19 90 ILE A O 1
ATOM 686 N N . CYS A 1 91 ? 0.771 -8.777 -4.541 1.00 93.44 91 CYS A N 1
ATOM 687 C CA . CYS A 1 91 ? 1.265 -9.784 -3.613 1.00 93.44 91 CYS A CA 1
ATOM 688 C C . CYS A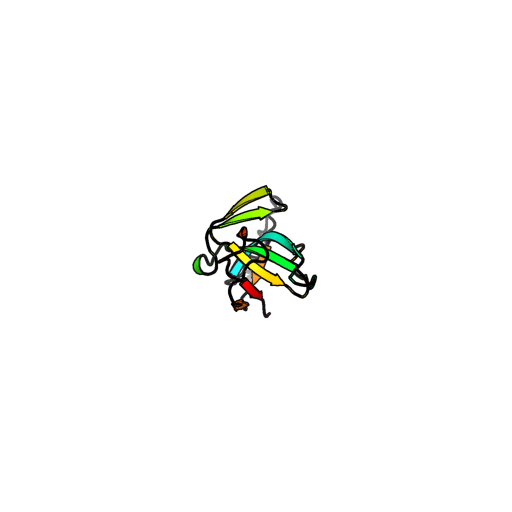 1 91 ? 2.766 -9.555 -3.430 1.00 93.44 91 CYS A C 1
ATOM 690 O O . CYS A 1 91 ? 3.472 -9.487 -4.432 1.00 93.44 91 CYS A O 1
ATOM 692 N N . PHE A 1 92 ? 3.259 -9.475 -2.197 1.00 93.38 92 PHE A N 1
ATOM 693 C CA . PHE A 1 92 ? 4.701 -9.403 -1.933 1.00 93.38 92 PHE A CA 1
ATOM 694 C C . PHE A 1 92 ? 5.067 -10.114 -0.632 1.00 93.38 92 PHE A C 1
ATOM 696 O O . PHE A 1 92 ? 4.274 -10.201 0.305 1.00 93.38 92 PHE A O 1
ATOM 703 N N . SER A 1 93 ? 6.295 -10.620 -0.553 1.00 92.81 93 SER A N 1
ATOM 704 C CA . SER A 1 93 ? 6.805 -11.284 0.658 1.00 92.81 93 SER A CA 1
ATOM 705 C C . SER A 1 93 ? 7.913 -10.499 1.357 1.00 92.81 93 SER A C 1
ATOM 707 O O . SER A 1 93 ? 8.009 -10.516 2.584 1.00 92.81 93 SER A O 1
ATOM 709 N N . LYS A 1 94 ? 8.764 -9.810 0.590 1.00 93.94 94 LYS A N 1
ATOM 710 C CA . LYS A 1 94 ? 9.937 -9.098 1.105 1.00 93.94 94 LYS A CA 1
ATOM 711 C C . LYS A 1 94 ? 9.762 -7.601 0.922 1.00 93.94 94 LYS A C 1
ATOM 713 O O . LYS A 1 94 ? 9.540 -7.124 -0.188 1.00 93.94 94 LYS A O 1
ATOM 718 N N . PHE A 1 95 ? 9.889 -6.866 2.015 1.00 94.44 95 PHE A N 1
ATOM 719 C CA . PHE A 1 95 ? 9.813 -5.417 2.007 1.00 94.44 95 PHE A CA 1
ATOM 720 C C . PHE A 1 95 ? 10.739 -4.839 3.070 1.00 94.44 95 PHE A C 1
ATOM 722 O O . PHE A 1 95 ? 11.065 -5.487 4.068 1.00 94.44 95 PHE A O 1
ATOM 729 N N . LYS A 1 96 ? 11.134 -3.592 2.855 1.00 94.19 96 LYS A N 1
ATOM 730 C CA . LYS A 1 96 ? 11.779 -2.749 3.850 1.00 94.19 96 LYS A CA 1
ATOM 731 C C . LYS A 1 96 ? 10.775 -1.699 4.298 1.00 94.19 96 LYS A C 1
ATOM 733 O O . LYS A 1 96 ? 10.139 -1.072 3.457 1.00 94.19 96 LYS A O 1
ATOM 738 N N . GLN A 1 97 ? 10.660 -1.495 5.606 1.00 90.81 97 GLN A N 1
ATOM 739 C CA . GLN A 1 97 ? 9.929 -0.354 6.140 1.00 90.81 97 GLN A CA 1
ATOM 740 C C . GLN A 1 97 ? 10.805 0.896 6.039 1.00 90.81 97 GLN A C 1
ATOM 742 O O . GLN A 1 97 ? 11.961 0.899 6.476 1.00 90.81 97 GLN A O 1
ATOM 747 N N . ASN A 1 98 ? 10.266 1.934 5.416 1.00 87.06 98 ASN A N 1
ATOM 748 C CA . ASN A 1 98 ? 10.909 3.233 5.314 1.00 87.06 98 ASN A CA 1
ATOM 749 C C . ASN A 1 98 ? 10.578 4.056 6.563 1.00 87.06 98 ASN A C 1
ATOM 751 O O . ASN A 1 98 ? 9.680 3.714 7.339 1.00 87.06 98 ASN A O 1
ATOM 755 N N . ALA A 1 99 ? 11.325 5.140 6.781 1.00 74.62 99 ALA A N 1
ATOM 756 C CA . ALA A 1 99 ? 10.885 6.140 7.745 1.00 74.62 99 ALA A CA 1
ATOM 757 C C . ALA A 1 99 ? 9.476 6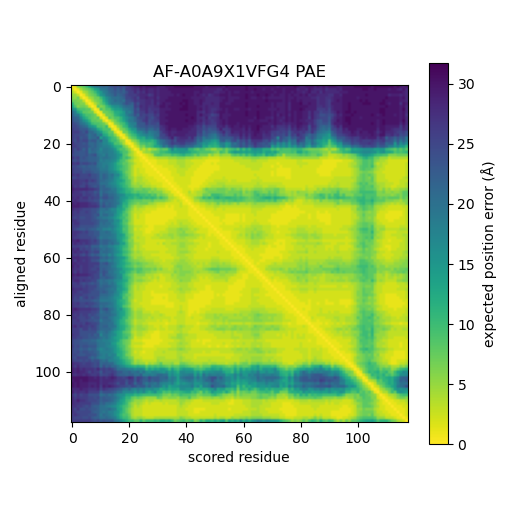.597 7.344 1.00 74.62 99 ALA A C 1
ATOM 759 O O . ALA A 1 99 ? 9.205 6.724 6.150 1.00 74.62 99 ALA A O 1
ATOM 760 N N . ALA A 1 100 ? 8.586 6.785 8.324 1.00 63.00 100 ALA A N 1
ATOM 761 C CA . ALA A 1 100 ? 7.234 7.253 8.047 1.00 63.00 100 ALA A CA 1
ATOM 762 C C . ALA A 1 100 ? 7.317 8.502 7.167 1.00 63.00 100 ALA A C 1
ATOM 764 O O . ALA A 1 100 ? 8.118 9.398 7.454 1.00 63.00 100 ALA A O 1
ATOM 765 N N . ALA A 1 101 ? 6.535 8.524 6.087 1.00 57.81 101 ALA A N 1
ATOM 766 C CA . ALA A 1 101 ? 6.539 9.644 5.168 1.00 57.81 101 ALA A CA 1
ATOM 767 C C . ALA A 1 101 ? 6.270 10.918 5.976 1.00 57.81 101 ALA A C 1
ATOM 769 O O . ALA A 1 101 ? 5.246 11.028 6.652 1.00 57.81 101 ALA A O 1
ATOM 770 N N . THR A 1 102 ? 7.181 11.891 5.915 1.00 49.41 102 THR A N 1
ATOM 771 C CA . THR A 1 102 ? 7.063 13.162 6.646 1.00 49.41 102 THR A CA 1
ATOM 772 C C . THR A 1 102 ? 5.966 14.077 6.085 1.00 49.41 102 THR A C 1
ATOM 774 O O . THR A 1 102 ? 5.966 15.266 6.372 1.00 49.41 102 THR A O 1
ATOM 777 N N . GLY A 1 103 ? 5.035 13.523 5.297 1.00 48.03 103 GLY A N 1
ATOM 778 C CA . GLY A 1 103 ? 3.916 14.220 4.681 1.00 48.03 103 GLY A CA 1
ATOM 779 C C . GLY A 1 103 ? 4.371 15.219 3.620 1.00 48.03 103 GLY A C 1
ATOM 780 O O . GLY A 1 103 ? 4.821 16.314 3.932 1.00 48.03 103 GLY A O 1
ATOM 781 N N . GLY A 1 104 ? 4.208 14.878 2.339 1.00 48.16 104 GLY A N 1
ATOM 782 C CA . GLY A 1 104 ? 4.076 15.923 1.312 1.00 48.16 104 GLY A CA 1
ATOM 783 C C . GLY A 1 104 ? 2.697 16.594 1.387 1.00 48.16 104 GLY A C 1
ATOM 784 O O . GLY A 1 104 ? 2.547 17.773 1.080 1.00 48.16 104 GLY A O 1
ATOM 785 N N . ASP A 1 105 ? 1.708 15.828 1.849 1.00 54.22 105 ASP A N 1
ATOM 786 C CA . ASP A 1 105 ? 0.319 16.203 2.069 1.00 54.22 105 ASP A CA 1
ATOM 787 C C . ASP A 1 105 ? -0.013 15.908 3.548 1.00 54.22 105 ASP A C 1
ATOM 789 O O . ASP A 1 105 ? 0.334 14.836 4.054 1.00 54.22 105 ASP A O 1
ATOM 793 N N . LEU A 1 106 ? -0.664 16.838 4.262 1.00 48.94 106 LEU A N 1
ATOM 794 C CA . LEU A 1 106 ? -1.028 16.699 5.692 1.00 48.94 106 LEU A CA 1
ATOM 795 C C . LEU A 1 106 ? -1.865 15.433 5.968 1.00 48.94 106 LEU A C 1
ATOM 797 O O . LEU A 1 106 ? -1.984 14.965 7.099 1.00 48.94 106 LEU A O 1
ATOM 801 N N . THR A 1 107 ? -2.452 14.860 4.920 1.00 60.84 107 THR A N 1
ATOM 802 C CA . THR A 1 107 ? -3.252 13.635 4.976 1.00 60.84 107 THR A CA 1
ATOM 803 C C . THR A 1 107 ? -2.439 12.343 4.959 1.00 60.84 107 THR A C 1
ATOM 805 O O . THR A 1 107 ? -2.972 11.287 5.296 1.00 60.84 107 THR A O 1
ATOM 808 N N . GLU A 1 108 ? -1.150 12.412 4.636 1.00 66.19 108 GLU A N 1
ATOM 809 C CA . GLU A 1 108 ? -0.247 11.259 4.538 1.00 66.19 108 GLU A CA 1
ATOM 810 C C . GLU A 1 108 ? 0.624 11.092 5.786 1.00 66.19 108 GLU A C 1
ATOM 812 O O . GLU A 1 108 ? 1.288 10.070 5.956 1.00 66.19 108 GLU A O 1
ATOM 817 N N . GLU A 1 109 ? 0.567 12.063 6.698 1.00 73.44 109 GLU A N 1
ATOM 818 C CA . GLU A 1 109 ? 1.270 12.010 7.970 1.00 73.44 109 GLU A CA 1
ATOM 819 C C . GLU A 1 109 ? 0.857 10.766 8.773 1.00 73.44 109 GLU A C 1
ATOM 821 O O . GLU A 1 109 ? -0.333 10.465 8.968 1.00 73.44 109 GLU A O 1
ATOM 826 N N . GLY A 1 110 ? 1.866 10.021 9.222 1.00 78.56 110 GLY A N 1
ATOM 827 C CA . GLY A 1 110 ? 1.698 8.798 10.001 1.00 78.56 110 GLY A CA 1
ATOM 828 C C . GLY A 1 110 ? 1.314 7.560 9.188 1.00 78.56 110 GLY A C 1
ATOM 829 O O . GLY A 1 110 ? 1.120 6.504 9.789 1.00 78.56 110 GLY A O 1
ATOM 830 N N . LEU A 1 111 ? 1.213 7.644 7.854 1.00 87.62 111 LEU A N 1
ATOM 831 C CA . LEU A 1 111 ? 1.084 6.443 7.034 1.00 87.62 111 LEU A CA 1
ATOM 832 C C . LEU A 1 111 ? 2.426 5.690 6.988 1.00 87.62 111 LEU A C 1
ATOM 834 O O . LEU A 1 111 ? 3.467 6.298 6.715 1.00 87.62 111 LEU A O 1
ATOM 838 N N . PRO A 1 112 ? 2.426 4.370 7.237 1.00 91.56 112 PRO A N 1
ATOM 839 C CA . PRO A 1 112 ? 3.613 3.556 7.051 1.00 91.56 112 PRO A CA 1
ATOM 840 C C . PRO A 1 112 ? 3.976 3.522 5.566 1.00 91.56 112 PRO A C 1
ATOM 842 O O . PRO A 1 112 ? 3.127 3.291 4.702 1.00 91.56 112 PRO A O 1
ATOM 845 N N . GLU A 1 113 ? 5.257 3.730 5.282 1.00 92.06 113 GLU A N 1
ATOM 846 C CA . GLU A 1 113 ? 5.815 3.612 3.942 1.00 92.06 113 GLU A CA 1
ATOM 847 C C . GLU A 1 113 ? 6.726 2.384 3.882 1.00 92.06 113 GLU A C 1
ATOM 849 O O . GLU A 1 113 ? 7.519 2.132 4.795 1.00 92.06 113 GLU A O 1
ATOM 854 N N . ILE A 1 114 ? 6.623 1.614 2.804 1.00 93.88 114 ILE A N 1
ATOM 855 C CA . ILE A 1 114 ? 7.473 0.454 2.546 1.00 93.88 114 ILE A CA 1
ATOM 856 C C . ILE A 1 114 ? 8.024 0.485 1.123 1.00 93.88 114 ILE A C 1
ATOM 858 O O . ILE A 1 114 ? 7.427 1.055 0.214 1.00 93.88 114 ILE A O 1
ATOM 862 N N . THR A 1 115 ? 9.129 -0.215 0.904 1.00 94.62 115 THR A N 1
ATOM 863 C CA . THR A 1 115 ? 9.626 -0.549 -0.433 1.00 94.62 115 THR A CA 1
ATOM 864 C C . THR A 1 115 ? 9.674 -2.062 -0.568 1.00 94.62 115 THR A C 1
ATOM 866 O O . THR A 1 115 ? 10.284 -2.739 0.260 1.00 94.62 115 THR A O 1
ATOM 869 N N . VAL A 1 116 ? 9.036 -2.598 -1.607 1.00 94.38 116 VAL A N 1
ATOM 870 C CA . VAL A 1 116 ? 9.099 -4.029 -1.938 1.00 94.38 116 VAL A CA 1
ATOM 871 C C . VAL A 1 116 ? 10.471 -4.332 -2.548 1.00 94.38 116 VAL A C 1
ATOM 873 O O . VAL A 1 116 ? 10.925 -3.610 -3.434 1.00 94.38 116 VAL A O 1
ATOM 876 N N . THR A 1 117 ? 11.154 -5.367 -2.053 1.00 91.06 117 THR A N 1
ATOM 877 C CA . THR A 1 117 ? 12.572 -5.649 -2.368 1.00 91.06 117 THR A CA 1
ATOM 878 C C . THR A 1 117 ? 12.789 -6.996 -3.057 1.00 91.06 117 THR A C 1
ATOM 880 O O . THR A 1 117 ? 13.851 -7.600 -2.899 1.00 91.06 117 THR A O 1
ATOM 883 N N . GLU A 1 118 ? 11.770 -7.517 -3.731 1.00 78.75 118 GLU A N 1
ATOM 884 C CA . GLU A 1 118 ? 11.862 -8.768 -4.493 1.00 78.75 118 GLU A CA 1
ATOM 885 C C . GLU A 1 118 ? 12.390 -8.580 -5.920 1.00 78.75 118 GLU A C 1
ATOM 887 O O . GLU A 1 118 ? 12.164 -7.498 -6.528 1.00 78.75 118 GLU A O 1
#

Solvent-accessible surface area (backbone atoms only — not comparable to full-atom values): 7237 Å² total; per-residue (Å²): 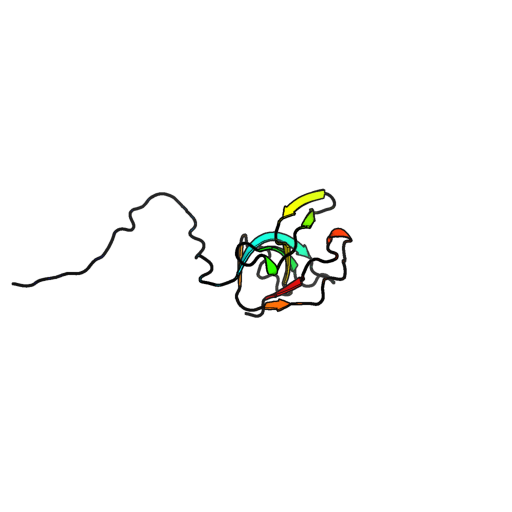143,83,89,86,86,75,92,78,87,85,83,80,87,79,80,91,71,83,73,65,74,71,50,83,89,32,45,34,29,40,48,74,53,63,44,76,19,80,96,70,47,34,24,32,35,36,26,37,36,74,76,48,55,90,68,26,42,69,45,65,42,68,54,96,90,36,85,71,48,74,44,72,12,30,30,33,37,52,30,70,79,46,82,60,68,86,44,64,57,50,67,48,79,51,66,45,80,48,75,56,43,87,35,100,44,89,77,43,53,80,36,38,28,29,32,75,71,121

Foldseek 3Di:
DDDDDDDDDDPDDDDDDPCPPPLPPFWKWFWQAWDQDPPSAAIKTKIATDPCQVQAAWAFDDDPNHTSGTGHGIAIEDGRPNPPRPPRMDTAHDKDWDDQPCDPPPRSGPTTYIYGDD